Protein AF-A0A3B7R9I8-F1 (afdb_monomer_lite)

Structure (mmCIF, N/CA/C/O backbone):
data_AF-A0A3B7R9I8-F1
#
_entry.id   AF-A0A3B7R9I8-F1
#
loop_
_atom_site.group_PDB
_atom_site.id
_atom_site.type_symbol
_atom_site.label_atom_id
_atom_site.label_alt_id
_atom_site.label_comp_id
_atom_site.label_asym_id
_atom_site.label_entity_id
_atom_site.label_seq_id
_atom_site.pdbx_PDB_ins_code
_atom_site.Cartn_x
_atom_site.Cartn_y
_atom_site.Cartn_z
_atom_site.occupancy
_atom_site.B_iso_or_equiv
_atom_site.auth_seq_id
_atom_site.auth_comp_id
_atom_site.auth_asym_id
_atom_site.auth_atom_id
_atom_site.pdbx_PDB_model_num
ATOM 1 N N . MET A 1 1 ? 43.275 -36.437 -83.084 1.00 38.16 1 MET A N 1
ATOM 2 C CA . MET A 1 1 ? 44.313 -35.859 -82.208 1.00 38.16 1 MET A CA 1
ATOM 3 C C . MET A 1 1 ? 43.587 -34.967 -81.198 1.00 38.16 1 MET A C 1
ATOM 5 O O . MET A 1 1 ? 43.032 -33.982 -81.643 1.00 38.16 1 MET A O 1
ATOM 9 N N . TRP A 1 2 ? 43.504 -35.411 -79.929 1.00 40.75 2 TRP A N 1
ATOM 10 C CA . TRP A 1 2 ? 43.346 -34.652 -78.660 1.00 40.75 2 TRP A CA 1
ATOM 11 C C . TRP A 1 2 ? 42.185 -33.628 -78.542 1.00 40.75 2 TRP A C 1
ATOM 13 O O . TRP A 1 2 ? 42.122 -32.666 -79.287 1.00 40.75 2 TRP A O 1
ATOM 23 N N . LEU A 1 3 ? 41.136 -33.914 -77.756 1.00 38.62 3 LEU A N 1
ATOM 24 C CA . LEU A 1 3 ? 40.919 -33.657 -76.307 1.00 38.62 3 LEU A CA 1
ATOM 25 C C . LEU A 1 3 ? 40.158 -32.341 -76.017 1.00 38.62 3 LEU A C 1
ATOM 27 O O . LEU A 1 3 ? 40.722 -31.273 -76.175 1.00 38.62 3 LEU A O 1
ATOM 31 N N . GLN A 1 4 ? 38.907 -32.525 -75.560 1.00 40.59 4 GLN A N 1
ATOM 32 C CA . GLN A 1 4 ? 38.044 -31.820 -74.578 1.00 40.59 4 GLN A CA 1
ATOM 33 C C . GLN A 1 4 ? 38.363 -30.365 -74.076 1.00 40.59 4 GLN A C 1
ATOM 35 O O . GLN A 1 4 ? 39.078 -29.621 -74.724 1.00 40.59 4 GLN A O 1
ATOM 40 N N . PRO A 1 5 ? 37.721 -29.860 -72.996 1.00 52.34 5 PRO A N 1
ATOM 41 C CA . PRO A 1 5 ? 36.547 -28.983 -73.052 1.00 52.34 5 PRO A CA 1
ATOM 42 C C . PRO A 1 5 ? 36.813 -27.612 -72.389 1.00 52.34 5 PRO A C 1
ATOM 44 O O . PRO A 1 5 ? 37.668 -27.499 -71.515 1.00 52.34 5 PRO A O 1
ATOM 47 N N . THR A 1 6 ? 36.021 -26.578 -72.681 1.00 45.59 6 THR A N 1
ATOM 48 C CA . THR A 1 6 ? 36.085 -25.333 -71.886 1.00 45.59 6 THR A CA 1
ATOM 49 C C . THR A 1 6 ? 34.706 -24.948 -71.370 1.00 45.59 6 THR A C 1
ATOM 51 O O . THR A 1 6 ? 33.934 -24.239 -72.005 1.00 45.59 6 THR A O 1
ATOM 54 N N . SER A 1 7 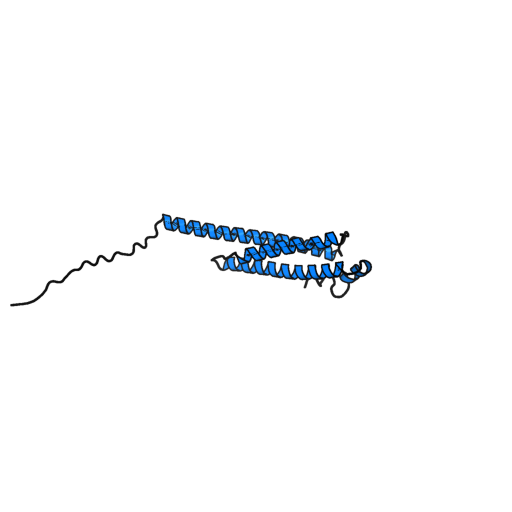? 34.403 -25.569 -70.230 1.00 48.06 7 SER A N 1
ATOM 55 C CA . SER A 1 7 ? 33.782 -24.998 -69.029 1.00 48.06 7 SER A CA 1
ATOM 56 C C . SER A 1 7 ? 32.787 -23.845 -69.194 1.00 48.06 7 SER A C 1
ATOM 58 O O . SER A 1 7 ? 33.137 -22.693 -69.438 1.00 48.06 7 SER A O 1
ATOM 60 N N . ALA A 1 8 ? 31.541 -24.170 -68.843 1.00 50.75 8 ALA A N 1
ATOM 61 C CA . ALA A 1 8 ? 30.559 -23.240 -68.319 1.00 50.75 8 ALA A CA 1
ATOM 62 C C . ALA A 1 8 ? 31.153 -22.387 -67.185 1.00 50.75 8 ALA A C 1
ATOM 64 O O . ALA A 1 8 ? 31.674 -22.914 -66.202 1.00 50.75 8 ALA A O 1
ATOM 65 N N . GLN A 1 9 ? 30.995 -21.072 -67.286 1.00 42.22 9 GLN A N 1
ATOM 66 C CA . GLN A 1 9 ? 31.007 -20.187 -66.129 1.00 42.22 9 GLN A CA 1
ATOM 67 C C . GLN A 1 9 ? 29.629 -19.542 -66.034 1.00 42.22 9 GLN A C 1
ATOM 69 O O . GLN A 1 9 ? 29.376 -18.458 -66.550 1.00 42.22 9 GLN A O 1
ATOM 74 N N . ALA A 1 10 ? 28.719 -20.259 -65.374 1.00 44.81 10 ALA A N 1
ATOM 75 C CA . ALA A 1 10 ? 27.554 -19.647 -64.766 1.00 44.81 10 ALA A CA 1
ATOM 76 C C . ALA A 1 10 ? 28.064 -18.667 -63.700 1.00 44.81 10 ALA A C 1
ATOM 78 O O . ALA A 1 10 ? 28.523 -19.075 -62.631 1.00 44.81 10 ALA A O 1
ATOM 79 N N . GLN A 1 11 ? 28.034 -17.371 -64.009 1.00 46.09 11 GLN A N 1
ATOM 80 C CA . GLN A 1 11 ? 28.162 -16.326 -63.003 1.00 46.09 11 GLN A CA 1
ATOM 81 C C . GLN A 1 11 ? 26.898 -16.354 -62.145 1.00 46.09 11 GLN A C 1
ATOM 83 O O . GLN A 1 11 ? 25.935 -15.630 -62.379 1.00 46.09 11 GLN A O 1
ATOM 88 N N . THR A 1 12 ? 26.900 -17.218 -61.133 1.00 47.22 12 THR A N 1
ATOM 89 C CA . THR A 1 12 ? 26.011 -17.079 -59.987 1.00 47.22 12 THR A CA 1
ATOM 90 C C . THR A 1 12 ? 26.439 -15.811 -59.257 1.00 47.22 12 THR A C 1
ATOM 92 O O . THR A 1 12 ? 27.315 -15.843 -58.392 1.00 47.22 12 THR A O 1
ATOM 95 N N . GLN A 1 13 ? 25.840 -14.678 -59.624 1.00 46.66 13 GLN A N 1
ATOM 96 C CA . GLN A 1 13 ? 25.768 -13.513 -58.752 1.00 46.66 13 GLN A CA 1
ATOM 97 C C . GLN A 1 13 ? 25.023 -13.962 -57.493 1.00 46.66 13 GLN A C 1
ATOM 99 O O . GLN A 1 13 ? 23.796 -13.972 -57.437 1.00 46.66 13 GLN A O 1
ATOM 104 N N . ARG A 1 14 ? 25.774 -14.406 -56.480 1.00 45.66 14 ARG A N 1
ATOM 105 C CA . ARG A 1 14 ? 25.268 -14.443 -55.113 1.00 45.66 14 ARG A CA 1
ATOM 106 C C . ARG A 1 14 ? 24.977 -12.994 -54.752 1.00 45.66 14 ARG A C 1
ATOM 108 O O . ARG A 1 14 ? 25.902 -12.239 -54.465 1.00 45.66 14 ARG A O 1
ATOM 115 N N . ALA A 1 15 ? 23.705 -12.613 -54.820 1.00 45.81 15 ALA A N 1
ATOM 116 C CA . ALA A 1 15 ? 23.215 -11.458 -54.097 1.00 45.81 15 ALA A CA 1
ATOM 117 C C . ALA A 1 15 ? 23.655 -11.644 -52.639 1.00 45.81 15 ALA A C 1
ATOM 119 O O . ALA A 1 15 ? 23.215 -12.572 -51.959 1.00 45.81 15 ALA A O 1
ATOM 120 N N . MET A 1 16 ? 24.617 -10.831 -52.207 1.00 42.22 16 MET A N 1
ATOM 121 C CA . MET A 1 16 ? 24.906 -10.663 -50.790 1.00 42.22 16 MET A CA 1
ATOM 122 C C . MET A 1 16 ? 23.598 -10.189 -50.143 1.00 42.22 16 MET A C 1
ATOM 124 O O . MET A 1 16 ? 22.981 -9.275 -50.699 1.00 42.22 16 MET A O 1
ATOM 128 N N . PRO A 1 17 ? 23.137 -10.778 -49.029 1.00 49.31 17 PRO A N 1
ATOM 129 C CA . PRO A 1 17 ? 22.028 -10.192 -48.295 1.00 49.31 17 PRO A CA 1
ATOM 130 C C . PRO A 1 17 ? 22.442 -8.775 -47.885 1.00 49.31 17 PRO A C 1
ATOM 132 O O . PRO A 1 17 ? 23.468 -8.580 -47.229 1.00 49.31 17 PRO A O 1
ATOM 135 N N . SER A 1 18 ? 21.686 -7.774 -48.340 1.00 53.59 18 SER A N 1
ATOM 136 C CA . SER A 1 18 ? 21.798 -6.389 -47.883 1.00 53.59 18 SER A CA 1
ATOM 137 C C . SER A 1 18 ? 21.280 -6.293 -46.447 1.00 53.59 18 SER A C 1
ATOM 139 O O . SER A 1 18 ? 20.270 -5.652 -46.188 1.00 53.59 18 SER A O 1
ATOM 141 N N . ASP A 1 19 ? 21.986 -6.913 -45.503 1.00 57.28 19 ASP A N 1
ATOM 142 C CA . ASP A 1 19 ? 21.737 -6.801 -44.060 1.00 57.28 19 ASP A CA 1
ATOM 143 C C . ASP A 1 19 ? 22.305 -5.480 -43.503 1.00 57.28 19 ASP A C 1
ATOM 145 O O . ASP A 1 19 ? 22.811 -5.404 -42.383 1.00 57.28 19 ASP A O 1
ATOM 149 N N . THR A 1 20 ? 22.271 -4.407 -44.292 1.00 60.72 20 THR A N 1
ATOM 150 C CA . THR A 1 20 ? 22.580 -3.065 -43.803 1.00 60.72 20 THR A CA 1
ATOM 151 C C . THR A 1 20 ? 21.284 -2.444 -43.319 1.00 60.72 20 THR A C 1
ATOM 153 O O . THR A 1 20 ? 20.562 -1.838 -44.109 1.00 60.72 20 THR A O 1
ATOM 156 N N . VAL A 1 21 ? 20.999 -2.606 -42.024 1.00 68.50 21 VAL A N 1
ATOM 157 C CA . VAL A 1 21 ? 19.986 -1.805 -41.322 1.00 68.50 21 VAL A CA 1
ATOM 158 C C . VAL A 1 21 ? 20.273 -0.341 -41.636 1.00 68.50 21 VAL A C 1
ATOM 160 O O . VAL A 1 21 ? 21.379 0.150 -41.387 1.00 68.50 21 VAL A O 1
ATOM 163 N N . THR A 1 22 ? 19.309 0.344 -42.239 1.00 81.62 22 THR A N 1
ATOM 164 C CA . THR A 1 22 ? 19.466 1.756 -42.583 1.00 81.62 22 THR A CA 1
ATOM 165 C C . THR A 1 22 ? 19.589 2.583 -41.301 1.00 81.62 22 THR A C 1
ATOM 167 O O . THR A 1 22 ? 19.069 2.221 -40.244 1.00 81.62 22 THR A O 1
ATOM 170 N N . LEU A 1 23 ? 20.286 3.720 -41.367 1.00 78.31 23 LEU A N 1
ATOM 171 C CA . LEU A 1 23 ? 20.407 4.618 -40.213 1.00 78.31 23 LEU A CA 1
ATOM 172 C C . LEU A 1 23 ? 19.024 5.054 -39.688 1.00 78.31 23 LEU A C 1
ATOM 174 O O . LEU A 1 23 ? 18.840 5.191 -38.481 1.00 78.31 23 LEU A O 1
ATOM 178 N N . GLU A 1 24 ? 18.048 5.215 -40.583 1.00 77.88 24 GLU A N 1
ATOM 179 C CA . GLU A 1 24 ? 16.659 5.540 -40.247 1.00 77.88 24 GLU A CA 1
ATOM 180 C C . GLU A 1 24 ? 15.977 4.416 -39.453 1.00 77.88 24 GLU A C 1
ATOM 182 O O . GLU A 1 24 ? 15.376 4.684 -38.412 1.00 77.88 24 GLU A O 1
ATOM 187 N N . GLU A 1 25 ? 16.136 3.156 -39.868 1.00 78.50 25 GLU A N 1
ATOM 188 C CA . GLU A 1 25 ? 15.624 1.989 -39.133 1.00 78.50 25 GLU A CA 1
ATOM 189 C C . GLU A 1 25 ? 16.299 1.833 -37.764 1.00 78.50 25 GLU A C 1
ATOM 191 O O . GLU A 1 25 ? 15.632 1.541 -36.768 1.00 78.50 25 GLU A O 1
ATOM 196 N N . ALA A 1 26 ? 17.610 2.080 -37.680 1.00 79.50 26 ALA A N 1
ATOM 197 C CA . ALA A 1 26 ? 18.348 2.032 -36.419 1.00 79.50 26 ALA A CA 1
ATOM 198 C C . ALA A 1 26 ? 17.874 3.116 -35.432 1.00 79.50 26 ALA A C 1
ATOM 200 O O . ALA A 1 26 ? 17.685 2.832 -34.245 1.00 79.50 26 ALA A O 1
ATOM 201 N N . ILE A 1 27 ? 17.637 4.341 -35.915 1.00 84.44 27 ILE A N 1
ATOM 202 C CA . ILE A 1 27 ? 1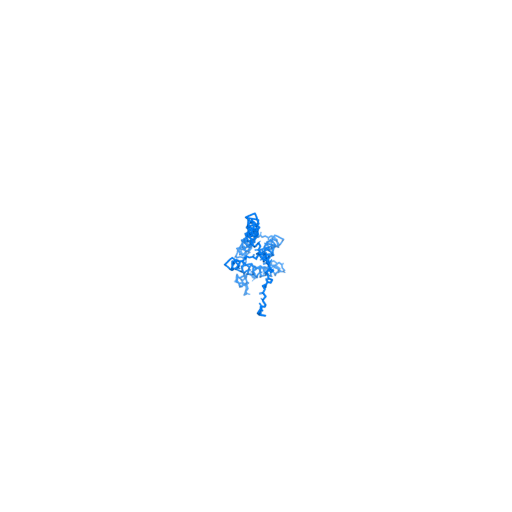7.095 5.447 -35.111 1.00 84.44 27 ILE A CA 1
ATOM 203 C C . ILE A 1 27 ? 15.651 5.154 -34.685 1.00 84.44 27 ILE A C 1
ATOM 205 O O . ILE A 1 27 ? 15.303 5.371 -33.523 1.00 84.44 27 ILE A O 1
ATOM 209 N N . GLY A 1 28 ? 14.821 4.617 -35.584 1.00 86.12 28 GLY A N 1
ATOM 210 C CA . GLY A 1 28 ? 13.452 4.204 -35.271 1.00 86.12 28 GLY A CA 1
ATOM 211 C C . GLY A 1 28 ? 13.410 3.165 -34.149 1.00 86.12 28 GLY A C 1
ATOM 212 O O . GLY A 1 28 ? 12.766 3.381 -33.121 1.00 86.12 28 GLY A O 1
ATOM 213 N N . ALA A 1 29 ? 14.188 2.088 -34.284 1.00 84.50 29 ALA A N 1
ATOM 214 C CA . ALA A 1 29 ? 14.281 1.038 -33.273 1.00 84.50 29 ALA A CA 1
ATOM 215 C C . ALA A 1 29 ? 14.821 1.555 -31.928 1.00 84.50 29 ALA A C 1
ATOM 217 O O . ALA A 1 29 ? 14.362 1.124 -30.865 1.00 84.50 29 ALA A O 1
ATOM 218 N N . TYR A 1 30 ? 15.781 2.484 -31.951 1.00 86.62 30 TYR A N 1
ATOM 219 C CA . TYR A 1 30 ? 16.283 3.137 -30.743 1.00 86.62 30 TYR A CA 1
ATOM 220 C C . TYR A 1 30 ? 15.192 3.956 -30.042 1.00 86.62 30 TYR A C 1
ATOM 222 O O . TYR A 1 30 ? 14.984 3.794 -28.837 1.00 86.62 30 TYR A O 1
ATOM 230 N N . ASN A 1 31 ? 14.458 4.784 -30.790 1.00 89.88 31 ASN A N 1
ATOM 231 C CA . ASN A 1 31 ? 13.387 5.616 -30.247 1.00 89.88 31 ASN A CA 1
ATOM 232 C C . ASN A 1 31 ? 12.280 4.767 -29.620 1.00 89.88 31 ASN A C 1
ATOM 234 O O . ASN A 1 31 ? 11.855 5.047 -28.503 1.00 89.88 31 ASN A O 1
ATOM 238 N N . GLU A 1 32 ? 11.867 3.680 -30.273 1.00 89.38 32 GLU A N 1
ATOM 239 C CA . GLU A 1 32 ? 10.874 2.764 -29.709 1.00 89.38 32 GLU A CA 1
ATOM 240 C C . GLU A 1 32 ? 11.339 2.122 -28.401 1.00 89.38 32 GLU A C 1
ATOM 242 O O . GLU A 1 32 ? 10.572 2.042 -27.438 1.00 89.38 32 GLU A O 1
ATOM 247 N N . ARG A 1 33 ? 12.599 1.669 -28.342 1.00 88.62 33 ARG A N 1
ATOM 248 C CA . ARG A 1 33 ? 13.183 1.115 -27.112 1.00 88.62 33 ARG A CA 1
ATOM 249 C C . ARG A 1 33 ? 13.199 2.160 -26.001 1.00 88.62 33 ARG A C 1
ATOM 251 O O . ARG A 1 33 ? 12.800 1.847 -24.881 1.00 88.62 33 ARG A O 1
ATOM 258 N N . ALA A 1 34 ? 13.588 3.396 -26.310 1.00 89.56 34 ALA A N 1
ATOM 259 C CA . ALA A 1 34 ? 13.576 4.498 -25.355 1.00 89.56 34 ALA A CA 1
ATOM 260 C C . ALA A 1 34 ? 12.153 4.815 -24.864 1.00 89.56 34 ALA A C 1
ATOM 262 O O . ALA A 1 34 ? 11.936 4.957 -23.661 1.00 89.56 34 ALA A O 1
ATOM 263 N N . THR A 1 35 ? 11.160 4.853 -25.756 1.00 92.19 35 THR A N 1
ATOM 264 C CA . THR A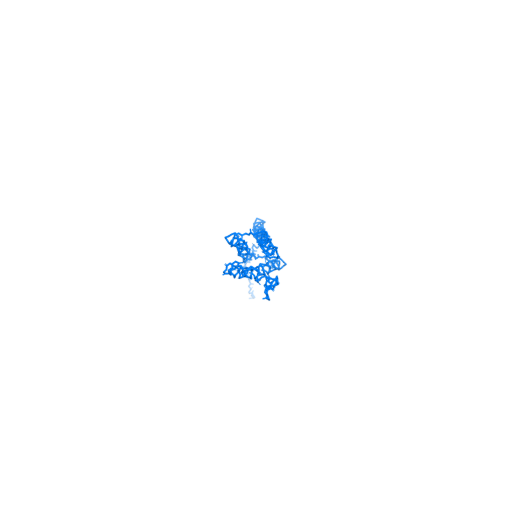 1 35 ? 9.752 5.069 -25.392 1.00 92.19 35 THR A CA 1
ATOM 265 C C . THR A 1 35 ? 9.229 3.954 -24.494 1.00 92.19 35 THR A C 1
ATOM 267 O O . THR A 1 35 ? 8.648 4.243 -23.446 1.00 92.19 35 THR A O 1
ATOM 270 N N . ARG A 1 36 ? 9.475 2.683 -24.846 1.00 90.06 36 ARG A N 1
ATOM 271 C CA . ARG A 1 36 ? 9.095 1.538 -24.006 1.00 90.06 36 ARG A CA 1
ATOM 272 C C . ARG A 1 36 ? 9.747 1.640 -22.631 1.00 90.06 36 ARG A C 1
ATOM 274 O O . ARG A 1 36 ? 9.048 1.585 -21.623 1.00 90.06 36 ARG A O 1
ATOM 281 N N . HIS A 1 37 ? 11.051 1.891 -22.580 1.00 91.56 37 HIS A N 1
ATOM 282 C CA . HIS A 1 37 ? 11.785 2.048 -21.328 1.00 91.56 37 HIS A CA 1
ATOM 283 C C . HIS A 1 37 ? 11.221 3.172 -20.444 1.00 91.56 37 HIS A C 1
ATOM 285 O O . HIS A 1 37 ? 10.962 2.964 -19.257 1.00 91.56 37 HIS A O 1
ATOM 291 N N . ASN A 1 38 ? 10.975 4.347 -21.024 1.00 94.12 38 ASN A N 1
ATOM 292 C CA . ASN A 1 38 ? 10.424 5.497 -20.311 1.00 94.12 38 ASN A CA 1
ATOM 293 C C . ASN A 1 38 ? 9.004 5.230 -19.803 1.00 94.12 38 ASN A C 1
ATOM 295 O O . ASN A 1 38 ? 8.668 5.637 -18.693 1.00 94.12 38 ASN A O 1
ATOM 299 N N . SER A 1 39 ? 8.187 4.502 -20.570 1.00 95.50 39 SER A N 1
ATOM 300 C CA . SER A 1 39 ? 6.848 4.102 -20.128 1.00 95.50 39 SER A CA 1
ATOM 301 C C . SER A 1 39 ? 6.894 3.153 -18.922 1.00 95.50 39 SER A C 1
ATOM 303 O O . SER A 1 39 ? 6.138 3.340 -17.970 1.00 95.50 39 SER A O 1
ATOM 305 N N . MET A 1 40 ? 7.839 2.203 -18.897 1.00 96.19 40 MET A N 1
ATOM 306 C CA . MET A 1 40 ? 8.032 1.292 -17.761 1.00 96.19 40 MET A CA 1
ATOM 307 C C . MET A 1 40 ? 8.539 2.031 -16.522 1.00 96.19 40 MET A C 1
ATOM 309 O O . MET A 1 40 ? 8.089 1.764 -15.410 1.00 96.19 40 MET A O 1
ATOM 313 N N . LEU A 1 41 ? 9.436 3.003 -16.708 1.00 96.19 41 LEU A N 1
ATOM 314 C CA . LEU A 1 41 ? 9.882 3.889 -15.636 1.00 96.19 41 LEU A CA 1
ATOM 315 C C . LEU A 1 41 ? 8.737 4.724 -15.058 1.00 96.19 41 LEU A C 1
ATOM 317 O O . LEU A 1 41 ? 8.617 4.832 -13.840 1.00 96.19 41 LEU A O 1
ATOM 321 N N . ALA A 1 42 ? 7.890 5.299 -15.913 1.00 97.75 42 ALA A N 1
ATOM 322 C CA . ALA A 1 42 ? 6.734 6.073 -15.475 1.00 97.75 42 ALA A CA 1
ATOM 323 C C . ALA A 1 42 ? 5.760 5.208 -14.659 1.00 97.75 42 ALA A C 1
ATOM 325 O O . ALA A 1 42 ? 5.388 5.595 -13.552 1.00 97.75 42 ALA A O 1
ATOM 326 N N . ALA A 1 43 ? 5.436 4.009 -15.151 1.00 98.06 43 ALA A N 1
ATOM 327 C CA . ALA A 1 43 ? 4.591 3.048 -14.447 1.00 98.06 43 ALA A CA 1
ATOM 328 C C . ALA A 1 43 ? 5.200 2.617 -13.099 1.00 98.06 43 ALA A C 1
ATOM 330 O O . ALA A 1 43 ? 4.522 2.617 -12.072 1.00 98.06 43 ALA A O 1
ATOM 331 N N . TYR A 1 44 ? 6.499 2.309 -13.061 1.00 98.25 44 TYR A N 1
ATOM 332 C CA . TYR A 1 44 ? 7.190 1.985 -11.813 1.00 98.25 44 TYR A CA 1
ATOM 333 C C . TYR A 1 44 ? 7.103 3.132 -10.793 1.00 98.25 44 TYR A C 1
ATOM 335 O O . TYR A 1 44 ? 6.761 2.907 -9.630 1.00 98.25 44 TYR A O 1
ATOM 343 N N . ASN A 1 45 ? 7.353 4.370 -11.229 1.00 98.25 45 ASN A N 1
ATOM 344 C CA . ASN A 1 45 ? 7.277 5.550 -10.369 1.00 98.25 45 ASN A CA 1
ATOM 345 C C . ASN A 1 45 ? 5.859 5.770 -9.822 1.00 98.25 45 ASN A C 1
ATOM 347 O O . ASN A 1 45 ? 5.696 6.068 -8.638 1.00 98.25 45 ASN A O 1
ATOM 351 N N . GLU A 1 46 ? 4.832 5.579 -10.649 1.00 98.56 46 GLU A N 1
ATOM 352 C CA . GLU A 1 46 ? 3.429 5.657 -10.231 1.00 98.56 46 GLU A CA 1
ATOM 353 C C . GLU A 1 46 ? 3.095 4.589 -9.176 1.00 98.56 46 GLU A C 1
ATOM 355 O O . GLU A 1 46 ? 2.526 4.891 -8.122 1.00 98.56 46 GLU A O 1
ATOM 360 N N . ALA A 1 47 ? 3.524 3.342 -9.391 1.00 98.62 47 ALA A N 1
ATOM 361 C CA . ALA A 1 47 ? 3.353 2.281 -8.403 1.00 98.62 47 ALA A CA 1
ATOM 362 C C . ALA A 1 47 ? 4.066 2.600 -7.080 1.00 98.62 47 ALA A C 1
ATOM 364 O O . ALA A 1 47 ? 3.533 2.338 -5.994 1.00 98.62 47 ALA A O 1
ATOM 365 N N . GLN A 1 48 ? 5.256 3.200 -7.151 1.00 98.56 48 GLN A N 1
ATOM 366 C CA . GLN A 1 48 ? 6.001 3.630 -5.976 1.00 98.56 48 GLN A CA 1
ATOM 367 C C . GLN A 1 48 ? 5.255 4.735 -5.213 1.00 98.56 48 GLN A C 1
ATOM 369 O O . GLN A 1 48 ? 5.218 4.703 -3.981 1.00 98.56 48 GLN A O 1
ATOM 374 N N . GLN A 1 49 ? 4.634 5.690 -5.910 1.00 98.62 49 GLN A N 1
ATOM 375 C CA . GLN A 1 49 ? 3.816 6.740 -5.295 1.00 98.62 49 GLN A CA 1
ATOM 376 C C . GLN A 1 49 ? 2.596 6.155 -4.574 1.00 98.62 49 GLN A C 1
ATOM 378 O O . GLN A 1 49 ? 2.380 6.455 -3.398 1.00 98.62 49 GLN A O 1
ATOM 383 N N . HIS A 1 50 ? 1.845 5.262 -5.225 1.00 98.69 50 HIS A N 1
ATOM 384 C CA . HIS A 1 50 ? 0.715 4.574 -4.595 1.00 98.69 50 HIS A CA 1
ATOM 385 C C . HIS A 1 50 ? 1.141 3.762 -3.366 1.00 98.69 50 HIS A C 1
ATOM 387 O O . HIS A 1 50 ? 0.489 3.819 -2.321 1.00 98.69 50 HIS A O 1
ATOM 393 N N . THR A 1 51 ? 2.272 3.061 -3.450 1.00 98.56 51 THR A N 1
ATOM 394 C CA . THR A 1 51 ? 2.818 2.298 -2.319 1.00 98.56 51 THR A CA 1
ATOM 395 C C . THR A 1 51 ? 3.164 3.213 -1.141 1.00 98.56 51 THR A C 1
ATOM 397 O O . THR A 1 51 ? 2.782 2.926 -0.006 1.00 98.56 51 THR A O 1
ATOM 400 N N . GLN A 1 52 ? 3.827 4.345 -1.392 1.00 98.38 52 GLN A N 1
ATOM 401 C CA . GLN A 1 52 ? 4.159 5.325 -0.352 1.00 98.38 52 GLN A CA 1
ATOM 402 C C . GLN A 1 52 ? 2.905 5.911 0.305 1.00 98.38 52 GLN A C 1
ATOM 404 O O . GLN A 1 52 ? 2.837 5.985 1.532 1.00 98.38 52 GLN A O 1
ATOM 409 N N . GLN A 1 53 ? 1.888 6.263 -0.487 1.00 98.50 53 GLN A N 1
ATOM 410 C CA . GLN A 1 53 ? 0.614 6.764 0.034 1.00 98.50 53 GLN A CA 1
ATOM 411 C C . GLN A 1 53 ? -0.078 5.731 0.931 1.00 98.50 53 GLN A C 1
ATOM 413 O O . GLN A 1 53 ? -0.515 6.073 2.031 1.00 98.50 53 GLN A O 1
ATOM 418 N N . ALA A 1 54 ? -0.131 4.464 0.509 1.00 98.31 54 ALA A N 1
ATOM 419 C CA . ALA A 1 54 ? -0.697 3.387 1.318 1.00 98.31 54 ALA A CA 1
ATOM 420 C C . ALA A 1 54 ? 0.053 3.194 2.644 1.00 98.31 54 ALA A C 1
ATOM 422 O O . ALA A 1 54 ? -0.574 3.053 3.694 1.00 98.31 54 ALA A O 1
ATOM 423 N N . ILE A 1 55 ? 1.390 3.206 2.614 1.00 97.81 55 ILE A N 1
ATOM 424 C CA . ILE A 1 55 ? 2.220 3.058 3.817 1.00 97.81 55 ILE A CA 1
ATOM 425 C C . ILE A 1 55 ? 2.003 4.234 4.771 1.00 97.81 55 ILE A C 1
ATOM 427 O O . ILE A 1 55 ? 1.822 4.014 5.966 1.00 97.81 55 ILE A O 1
ATOM 431 N N . ALA A 1 56 ? 1.973 5.466 4.261 1.00 97.75 56 ALA A N 1
ATOM 432 C CA . ALA A 1 56 ? 1.717 6.650 5.076 1.00 97.75 56 ALA A CA 1
ATOM 433 C C . ALA A 1 56 ? 0.337 6.584 5.754 1.00 97.75 56 ALA A C 1
ATOM 435 O O . ALA A 1 56 ? 0.221 6.827 6.954 1.00 97.75 56 ALA A O 1
ATOM 436 N N . GLN A 1 57 ? -0.698 6.183 5.012 1.00 97.88 57 GLN A N 1
ATOM 437 C CA . GLN A 1 57 ? -2.054 6.006 5.539 1.00 97.88 57 GLN A CA 1
ATOM 438 C C . GLN A 1 57 ? -2.133 4.884 6.589 1.00 97.88 57 GLN A C 1
ATOM 440 O O . GLN A 1 57 ? -2.776 5.058 7.625 1.00 97.88 57 GLN A O 1
ATOM 445 N N . LEU A 1 58 ? -1.449 3.754 6.368 1.00 96.00 58 LEU A N 1
ATOM 446 C CA . LEU A 1 58 ? -1.342 2.677 7.360 1.00 96.00 58 LEU A CA 1
ATOM 447 C C . LEU A 1 58 ? -0.636 3.136 8.630 1.00 96.00 58 LEU A C 1
ATOM 449 O O . LEU A 1 58 ? -1.099 2.831 9.724 1.00 96.00 58 LEU A O 1
ATOM 453 N N . ASN A 1 59 ? 0.467 3.868 8.497 1.00 94.56 59 ASN A N 1
ATOM 454 C CA . ASN A 1 59 ? 1.195 4.391 9.646 1.00 94.56 59 ASN A CA 1
ATOM 455 C C . ASN A 1 59 ? 0.320 5.363 10.445 1.00 94.56 59 ASN A C 1
ATOM 457 O O . ASN A 1 59 ? 0.203 5.196 11.653 1.00 94.56 59 ASN A O 1
ATOM 461 N N . ALA A 1 60 ? -0.409 6.264 9.780 1.00 95.06 60 ALA A N 1
ATOM 462 C CA . ALA A 1 60 ? -1.367 7.146 10.448 1.00 95.06 60 ALA A CA 1
ATOM 463 C C . ALA A 1 60 ? -2.474 6.368 11.187 1.00 95.06 60 ALA A C 1
ATOM 465 O O . ALA A 1 60 ? -2.890 6.750 12.283 1.00 95.06 60 ALA A O 1
ATOM 466 N N . PHE A 1 61 ? -2.947 5.253 10.619 1.00 95.00 61 PHE A N 1
ATOM 467 C CA . PHE A 1 61 ? -3.878 4.363 11.310 1.00 95.00 61 PHE A CA 1
ATOM 468 C C . PHE A 1 61 ? -3.238 3.700 12.536 1.00 95.00 61 PHE A C 1
ATOM 470 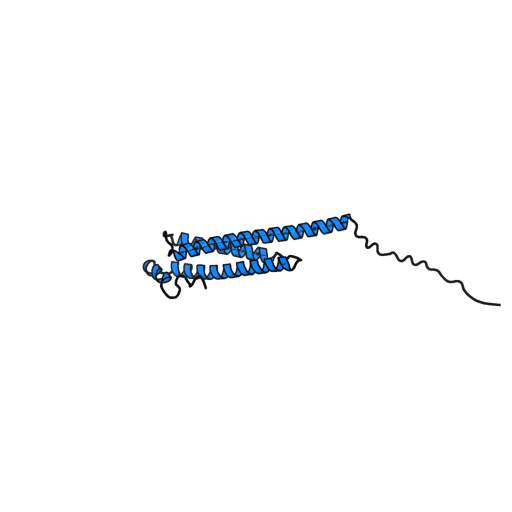O O . PHE A 1 61 ? -3.871 3.659 13.590 1.00 95.00 61 PHE A O 1
ATOM 477 N N . PHE A 1 62 ? -2.001 3.208 12.431 1.00 92.19 62 PHE A N 1
ATOM 478 C CA . PHE A 1 62 ? -1.293 2.606 13.563 1.00 92.19 62 PHE A CA 1
ATOM 479 C C . PHE A 1 62 ? -1.010 3.612 14.668 1.00 92.19 62 PHE A C 1
ATOM 481 O O . PHE A 1 62 ? -1.214 3.284 15.831 1.00 92.19 62 PHE A O 1
ATOM 488 N N . ASP A 1 63 ? -0.631 4.839 14.330 1.00 92.75 63 ASP A N 1
ATOM 489 C CA . ASP A 1 63 ? -0.466 5.903 15.312 1.00 92.75 63 ASP A CA 1
ATOM 490 C C . ASP A 1 63 ? -1.782 6.144 16.048 1.00 92.75 63 ASP A C 1
ATOM 492 O O . ASP A 1 63 ? -1.822 6.154 17.278 1.00 92.75 63 ASP A O 1
ATOM 496 N N . PHE A 1 64 ? -2.894 6.236 15.323 1.00 93.81 64 PHE A N 1
ATOM 497 C CA . PHE A 1 64 ? -4.204 6.407 15.937 1.00 93.81 64 PHE A CA 1
ATOM 498 C C . PHE A 1 64 ? -4.615 5.206 16.806 1.00 93.81 64 PHE A C 1
ATOM 500 O O . PHE A 1 64 ? -5.147 5.382 17.904 1.00 93.81 64 PHE A O 1
ATOM 507 N N . TYR A 1 65 ? -4.331 3.984 16.354 1.00 90.31 65 TYR A N 1
ATOM 508 C CA . TYR A 1 65 ? -4.535 2.745 17.106 1.00 90.31 65 TYR A CA 1
ATOM 509 C C . TYR A 1 65 ? -3.696 2.695 18.391 1.00 90.31 65 TYR A C 1
ATOM 511 O O . TYR A 1 65 ? -4.222 2.364 19.454 1.00 90.31 65 TYR A O 1
ATOM 519 N N . ASN A 1 66 ? -2.426 3.098 18.326 1.00 88.88 66 ASN A N 1
ATOM 520 C CA . ASN A 1 66 ? -1.518 3.168 19.470 1.00 88.88 66 ASN A CA 1
ATOM 521 C C . ASN A 1 66 ? -2.003 4.188 20.511 1.00 88.88 66 ASN A C 1
ATOM 523 O O . ASN A 1 66 ? -1.868 3.965 21.714 1.00 88.88 66 ASN A O 1
ATOM 527 N N . HIS A 1 67 ? -2.676 5.249 20.061 1.00 90.75 67 HIS A N 1
ATOM 528 C CA . HIS A 1 67 ? -3.388 6.205 20.914 1.00 90.75 67 HIS A CA 1
ATOM 529 C C . HIS A 1 67 ? -4.816 5.758 21.273 1.00 90.75 67 HIS A C 1
ATOM 531 O O . HIS A 1 67 ? -5.624 6.564 21.733 1.00 9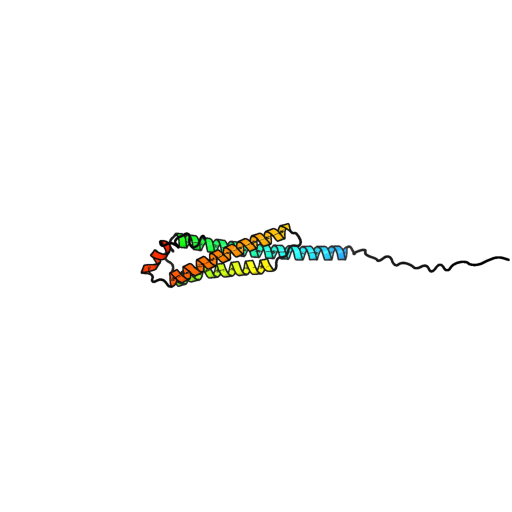0.75 67 HIS A O 1
ATOM 537 N N . ARG A 1 68 ? -5.155 4.476 21.081 1.00 89.38 68 ARG A N 1
ATOM 538 C CA . ARG A 1 68 ? -6.465 3.878 21.402 1.00 89.38 68 ARG A CA 1
ATOM 539 C C . ARG A 1 68 ? -7.638 4.633 20.769 1.00 89.38 68 ARG A C 1
ATOM 541 O O . ARG A 1 68 ? -8.692 4.793 21.387 1.00 89.38 68 ARG A O 1
ATOM 548 N N . PHE A 1 69 ? -7.430 5.110 19.544 1.00 90.00 69 PHE A N 1
ATOM 549 C CA . PHE A 1 69 ? -8.364 5.928 18.775 1.00 90.00 69 PHE A CA 1
ATOM 550 C C . PHE A 1 69 ? -8.757 7.245 19.462 1.00 90.00 69 PHE A C 1
ATOM 552 O O . PHE A 1 69 ? -9.924 7.646 19.444 1.00 90.00 69 PHE A O 1
ATOM 559 N N . GLN A 1 70 ? -7.772 7.921 20.064 1.00 87.94 70 GLN A N 1
ATOM 560 C CA . GLN A 1 70 ? -7.906 9.283 20.584 1.00 87.94 70 GLN A CA 1
ATOM 561 C C . GLN A 1 70 ? -7.259 10.314 19.639 1.00 87.94 70 GLN A C 1
ATOM 563 O O . GLN A 1 70 ? -6.155 10.065 19.153 1.00 87.94 70 GLN A O 1
ATOM 568 N N . PRO A 1 71 ? -7.918 11.462 19.362 1.00 89.31 71 PRO A N 1
ATOM 569 C CA . PRO A 1 71 ? -9.266 11.836 19.807 1.00 89.31 71 PRO A CA 1
ATOM 570 C C . PRO A 1 71 ? -10.357 10.969 19.159 1.00 89.31 71 PRO A C 1
ATOM 572 O O . PRO A 1 71 ? -10.202 10.501 18.030 1.00 89.31 71 PRO A O 1
ATOM 575 N N . ARG A 1 72 ? -11.474 10.769 19.872 1.00 90.00 72 ARG A N 1
ATOM 576 C CA . ARG A 1 72 ? -12.575 9.901 19.422 1.00 90.00 72 ARG A CA 1
ATOM 577 C C . ARG A 1 72 ? -13.059 10.256 18.012 1.00 90.00 72 ARG A C 1
ATOM 579 O O . ARG A 1 72 ? -13.446 11.389 17.738 1.00 90.00 72 ARG A O 1
ATOM 586 N N . LYS A 1 73 ? -13.119 9.235 17.157 1.00 92.12 73 LYS A N 1
ATOM 587 C CA . LYS A 1 73 ? -13.824 9.246 15.870 1.00 92.12 73 LYS A CA 1
ATOM 588 C C . LYS A 1 73 ? -15.114 8.438 15.979 1.00 92.12 73 LYS A C 1
ATOM 590 O O . LYS A 1 73 ? -15.206 7.509 16.779 1.00 92.12 73 LYS A O 1
ATOM 595 N N . THR A 1 74 ? -16.103 8.793 15.169 1.00 93.81 74 THR A N 1
ATOM 596 C CA . THR A 1 74 ? -17.312 7.979 14.990 1.00 93.81 74 THR A CA 1
ATOM 597 C C . THR A 1 74 ? -16.973 6.660 14.299 1.00 93.81 74 THR A C 1
ATOM 599 O O . THR A 1 74 ? -15.991 6.566 13.562 1.00 93.81 74 THR A O 1
ATOM 602 N N . ASP A 1 75 ? -17.819 5.649 14.482 1.00 93.19 75 ASP A N 1
ATOM 603 C CA . ASP A 1 75 ? -17.662 4.350 13.821 1.00 93.19 75 ASP A CA 1
ATOM 604 C C . ASP A 1 75 ? -17.607 4.490 12.288 1.00 93.19 75 ASP A C 1
ATOM 606 O O . ASP A 1 75 ? -16.769 3.863 11.641 1.00 93.19 75 ASP A O 1
ATOM 610 N N . ALA A 1 76 ? -18.411 5.393 11.714 1.00 94.38 76 ALA A N 1
ATOM 611 C CA . ALA A 1 76 ? -18.367 5.715 10.289 1.00 94.38 76 ALA A CA 1
ATOM 612 C C . ALA A 1 76 ? -17.010 6.308 9.871 1.00 94.38 76 ALA A C 1
ATOM 614 O O . ALA A 1 76 ? -16.426 5.885 8.879 1.00 94.38 76 ALA A O 1
ATOM 615 N N . GLN A 1 77 ? -16.460 7.249 10.646 1.00 94.88 77 GLN A N 1
ATOM 616 C CA . GLN A 1 77 ? -15.138 7.821 10.366 1.00 94.88 77 GLN A CA 1
ATOM 617 C C . GLN A 1 77 ? -14.022 6.778 10.472 1.00 94.88 77 GLN A C 1
ATOM 619 O O . GLN A 1 77 ? -13.096 6.808 9.667 1.00 94.88 77 GLN A O 1
ATOM 624 N N . LEU A 1 78 ? -14.108 5.854 11.433 1.00 93.50 78 LEU A N 1
ATOM 625 C CA . LEU A 1 78 ? -13.150 4.756 11.568 1.00 93.50 78 LEU A CA 1
ATOM 626 C C . LEU A 1 78 ? -13.180 3.832 10.343 1.00 93.50 78 LEU A C 1
ATOM 628 O O . LEU A 1 78 ? -12.127 3.496 9.804 1.00 93.50 78 LEU A O 1
ATOM 632 N N . GLN A 1 79 ? -14.375 3.467 9.866 1.00 93.25 79 GLN A N 1
ATOM 633 C CA . GLN A 1 79 ? -14.550 2.624 8.675 1.00 93.25 79 GLN A CA 1
ATOM 634 C C . GLN A 1 79 ? -13.912 3.224 7.419 1.00 93.25 79 GLN A C 1
ATOM 636 O O . GLN A 1 79 ? -13.426 2.479 6.572 1.00 93.25 79 GLN A O 1
ATOM 641 N N . GLN A 1 80 ? -13.865 4.553 7.310 1.00 95.62 80 GLN A N 1
ATOM 642 C CA . GLN A 1 80 ? -13.303 5.248 6.149 1.00 95.62 80 GLN A CA 1
ATOM 643 C C . GLN A 1 80 ? -11.766 5.342 6.154 1.00 95.62 80 GLN A C 1
ATOM 645 O O . GLN A 1 80 ? -11.185 5.772 5.162 1.00 95.62 80 GLN A O 1
ATOM 650 N N . MET A 1 81 ? -11.076 4.925 7.223 1.00 95.31 81 MET A N 1
ATOM 651 C CA . MET A 1 81 ? -9.613 5.077 7.312 1.00 95.31 81 MET A CA 1
ATOM 652 C C . MET A 1 81 ? -8.825 4.073 6.457 1.00 95.31 81 MET A C 1
ATOM 654 O O . MET A 1 81 ? -7.740 4.393 5.981 1.00 95.31 81 MET A O 1
ATOM 658 N N . LEU A 1 82 ? -9.345 2.857 6.270 1.00 96.50 82 LEU A N 1
ATOM 659 C CA . LEU A 1 82 ? -8.637 1.755 5.601 1.00 96.50 82 LEU A CA 1
ATOM 660 C C . LEU A 1 82 ? -8.970 1.545 4.103 1.00 96.50 82 LEU A C 1
ATOM 662 O O . LEU A 1 82 ? -8.092 1.060 3.387 1.00 96.50 82 LEU A O 1
ATOM 666 N N . PRO A 1 83 ? -10.160 1.896 3.569 1.00 97.56 83 PRO A N 1
ATOM 667 C CA . PRO A 1 83 ? -10.456 1.745 2.139 1.00 97.56 83 PRO A CA 1
ATOM 668 C C . PRO A 1 83 ? -9.479 2.463 1.183 1.00 97.56 83 PRO A C 1
ATOM 670 O O . PRO A 1 83 ? -9.108 1.861 0.167 1.00 97.56 83 PRO A O 1
ATOM 673 N N . PRO A 1 84 ? -8.986 3.687 1.483 1.00 97.88 84 PRO A N 1
ATOM 674 C CA . PRO A 1 84 ? -7.971 4.334 0.648 1.00 97.88 84 PRO A CA 1
ATOM 675 C C . PRO A 1 84 ? -6.656 3.544 0.577 1.00 97.88 84 PRO A C 1
ATOM 677 O O . PRO A 1 84 ? -6.058 3.447 -0.495 1.00 97.88 84 PRO A O 1
ATOM 680 N N . VAL A 1 85 ? -6.250 2.904 1.681 1.00 98.12 85 VAL A N 1
ATOM 681 C CA . VAL A 1 85 ? -5.063 2.034 1.720 1.00 98.12 85 VAL A CA 1
ATOM 682 C C . VAL A 1 85 ? -5.233 0.865 0.752 1.00 98.12 85 VAL A C 1
ATOM 684 O O . VAL A 1 85 ? -4.343 0.596 -0.051 1.00 98.12 85 VAL A O 1
ATOM 687 N N . ALA A 1 86 ? -6.386 0.187 0.812 1.00 97.81 86 ALA A N 1
ATOM 688 C CA . ALA A 1 86 ? -6.692 -0.954 -0.051 1.00 97.81 86 ALA A CA 1
ATOM 689 C C . ALA A 1 86 ? -6.613 -0.567 -1.532 1.00 97.81 86 ALA A C 1
ATOM 691 O O . ALA A 1 86 ? -5.964 -1.250 -2.322 1.00 97.81 86 ALA A O 1
ATOM 692 N N . THR A 1 87 ? -7.214 0.575 -1.877 1.00 98.44 87 THR A N 1
ATOM 693 C CA . THR A 1 87 ? -7.200 1.122 -3.238 1.00 98.44 87 THR A CA 1
ATOM 694 C C . THR A 1 87 ? -5.774 1.369 -3.727 1.00 98.44 87 THR A C 1
ATOM 696 O O . THR A 1 87 ? -5.417 0.947 -4.825 1.00 98.44 87 THR A O 1
ATOM 699 N N . ASN A 1 88 ? -4.943 2.020 -2.910 1.00 98.62 88 ASN A N 1
ATOM 700 C CA . ASN A 1 88 ? -3.564 2.339 -3.271 1.00 98.62 88 ASN A CA 1
ATOM 701 C C . ASN A 1 88 ? -2.691 1.085 -3.434 1.00 98.62 88 ASN A C 1
ATOM 703 O O . ASN A 1 88 ? -1.973 0.971 -4.425 1.00 98.62 88 ASN A O 1
ATOM 707 N N . LEU A 1 89 ? -2.788 0.111 -2.521 1.00 98.50 89 LEU A N 1
ATOM 708 C CA . LEU A 1 89 ? -2.041 -1.149 -2.640 1.00 98.50 89 LEU A CA 1
ATOM 709 C C . LEU A 1 89 ? -2.479 -1.959 -3.865 1.00 98.50 89 LEU A C 1
ATOM 711 O O . LEU A 1 89 ? -1.631 -2.475 -4.590 1.00 98.50 89 LEU A O 1
ATOM 715 N N . GLN A 1 90 ? -3.786 -2.023 -4.142 1.00 98.44 90 GLN A N 1
ATOM 716 C CA . GLN A 1 90 ? -4.307 -2.720 -5.316 1.00 98.44 90 GLN A CA 1
ATOM 717 C C . GLN A 1 90 ? -3.825 -2.075 -6.621 1.00 98.44 90 GLN A C 1
ATOM 719 O O . GLN A 1 90 ? -3.439 -2.797 -7.542 1.00 98.44 90 GLN A O 1
ATOM 724 N N . ARG A 1 91 ? -3.813 -0.736 -6.700 1.00 98.50 91 ARG A N 1
ATOM 725 C CA . ARG A 1 91 ? -3.272 -0.004 -7.856 1.00 98.50 91 ARG A CA 1
ATOM 726 C C . ARG A 1 91 ? -1.785 -0.268 -8.037 1.00 98.50 91 ARG A C 1
ATOM 728 O O . ARG A 1 91 ? -1.385 -0.676 -9.121 1.00 98.50 91 ARG A O 1
ATOM 735 N N . ALA A 1 92 ? -0.991 -0.123 -6.975 1.00 98.62 92 ALA A N 1
ATOM 736 C CA . ALA A 1 92 ? 0.441 -0.402 -7.023 1.00 98.62 92 ALA A CA 1
ATOM 737 C C . ALA A 1 92 ? 0.725 -1.833 -7.505 1.00 98.62 92 ALA A C 1
ATOM 739 O O . ALA A 1 92 ? 1.519 -2.024 -8.420 1.00 98.62 92 ALA A O 1
ATOM 740 N N . ARG A 1 93 ? 0.025 -2.836 -6.956 1.00 98.50 93 ARG A N 1
ATOM 741 C CA . ARG A 1 93 ? 0.158 -4.237 -7.381 1.00 98.50 93 ARG A CA 1
ATOM 742 C C . ARG A 1 93 ? -0.195 -4.432 -8.854 1.00 98.50 93 ARG A C 1
ATOM 744 O O . ARG A 1 93 ? 0.528 -5.128 -9.560 1.00 98.50 93 ARG A O 1
ATOM 751 N N . GLY A 1 94 ? -1.307 -3.844 -9.298 1.00 98.31 94 GLY A N 1
ATOM 752 C CA . GLY A 1 94 ? -1.764 -3.931 -10.684 1.00 98.31 94 GLY A CA 1
ATOM 753 C C . GLY A 1 94 ? -0.749 -3.345 -11.662 1.00 98.31 94 GLY A C 1
ATOM 754 O O . GLY A 1 94 ? -0.417 -3.997 -12.643 1.00 98.31 94 GLY A O 1
ATOM 755 N N . ILE A 1 95 ? -0.203 -2.168 -11.348 1.00 98.38 95 ILE A N 1
ATOM 756 C CA . ILE A 1 95 ? 0.815 -1.507 -12.172 1.00 98.38 95 ILE A CA 1
ATOM 757 C C . ILE A 1 95 ? 2.118 -2.317 -12.180 1.00 98.38 95 ILE A C 1
ATOM 759 O O . ILE A 1 95 ? 2.676 -2.580 -13.239 1.00 98.38 95 ILE A O 1
ATOM 763 N N . LEU A 1 96 ? 2.598 -2.785 -11.023 1.00 98.19 96 LEU A N 1
ATOM 764 C CA . LEU A 1 96 ? 3.842 -3.566 -10.958 1.00 98.19 96 LEU A CA 1
ATOM 765 C C . LEU A 1 96 ? 3.755 -4.894 -11.710 1.00 98.19 96 LEU A C 1
ATOM 767 O O . LEU A 1 96 ? 4.769 -5.365 -12.210 1.00 98.19 96 LEU A O 1
ATOM 771 N N . ALA A 1 97 ? 2.563 -5.486 -11.824 1.00 97.25 97 ALA A N 1
ATOM 772 C CA . ALA A 1 97 ? 2.358 -6.694 -12.618 1.00 97.25 97 ALA A CA 1
ATOM 773 C C . ALA A 1 97 ? 2.558 -6.465 -14.128 1.00 97.25 97 ALA A C 1
ATOM 775 O O . ALA A 1 97 ? 2.788 -7.428 -14.855 1.00 97.25 97 ALA A O 1
ATOM 776 N N . THR A 1 98 ? 2.482 -5.215 -14.600 1.00 95.62 98 THR A N 1
ATOM 777 C CA . THR A 1 98 ? 2.703 -4.855 -16.009 1.00 95.62 98 THR A CA 1
ATOM 778 C C . THR A 1 98 ? 4.099 -4.297 -16.283 1.00 95.62 98 THR A C 1
ATOM 780 O O . THR A 1 98 ? 4.458 -4.123 -17.444 1.00 95.62 98 THR A O 1
ATOM 783 N N . VAL A 1 99 ? 4.889 -3.994 -15.246 1.00 96.00 99 VAL A N 1
ATOM 784 C CA . VAL A 1 99 ? 6.252 -3.468 -15.403 1.00 96.00 99 VAL A CA 1
ATOM 785 C C . VAL A 1 99 ? 7.224 -4.622 -15.639 1.00 96.00 99 VAL A C 1
ATOM 787 O O . VAL A 1 99 ? 7.439 -5.461 -14.764 1.00 96.00 99 VAL A O 1
ATOM 790 N N . ALA A 1 100 ? 7.849 -4.631 -16.813 1.00 93.44 100 ALA A N 1
ATOM 791 C CA . ALA A 1 100 ? 8.897 -5.577 -17.172 1.00 93.44 100 ALA A CA 1
ATOM 792 C C . ALA A 1 100 ? 10.089 -4.813 -17.754 1.00 93.44 100 ALA A C 1
ATOM 794 O O . ALA A 1 100 ? 10.007 -4.250 -18.847 1.00 93.44 100 ALA A O 1
ATOM 795 N N . PHE A 1 101 ? 11.190 -4.769 -17.008 1.00 93.38 101 PHE A N 1
ATOM 796 C CA . PHE A 1 101 ? 12.446 -4.222 -17.504 1.00 93.38 101 PHE A CA 1
ATOM 797 C C . PHE A 1 101 ? 13.264 -5.330 -18.173 1.00 93.38 101 PHE A C 1
ATOM 799 O O . PHE A 1 101 ? 13.251 -6.475 -17.733 1.00 93.38 101 PHE A O 1
ATOM 806 N N . GLU A 1 102 ? 13.992 -4.983 -19.236 1.00 90.62 102 GLU A N 1
ATOM 807 C CA . GLU A 1 102 ? 14.914 -5.914 -19.908 1.00 90.62 102 GLU A CA 1
ATOM 808 C C . GLU A 1 102 ? 16.160 -6.209 -19.053 1.00 90.62 102 GLU A C 1
ATOM 810 O O . GLU A 1 102 ? 16.782 -7.257 -19.201 1.00 90.62 102 GLU A O 1
ATOM 815 N N . ASP A 1 103 ? 16.527 -5.285 -18.158 1.00 92.12 103 ASP A N 1
ATOM 816 C CA . ASP A 1 103 ? 17.679 -5.414 -17.267 1.00 92.12 103 ASP A CA 1
ATOM 817 C C . ASP A 1 103 ? 17.285 -6.032 -15.914 1.00 92.12 103 ASP A C 1
ATOM 819 O O . ASP A 1 103 ? 16.330 -5.609 -15.256 1.00 92.12 103 ASP A O 1
ATOM 823 N N . GLU A 1 104 ? 18.077 -7.010 -15.475 1.00 94.06 104 GLU A N 1
ATOM 824 C CA . GLU A 1 104 ? 17.833 -7.769 -14.245 1.00 94.06 104 GLU A CA 1
ATOM 825 C C . GLU A 1 104 ? 17.897 -6.896 -12.984 1.00 94.06 104 GLU A C 1
ATOM 827 O O . GLU A 1 104 ? 17.187 -7.156 -12.012 1.00 94.06 104 GLU A O 1
ATOM 832 N N . THR A 1 105 ? 18.700 -5.828 -12.994 1.00 94.38 105 THR A N 1
ATOM 833 C CA . THR A 1 105 ? 18.850 -4.929 -11.843 1.00 94.38 105 THR A CA 1
ATOM 834 C C . THR A 1 105 ? 17.542 -4.203 -11.555 1.00 94.38 105 THR A C 1
ATOM 836 O O . THR A 1 105 ? 17.072 -4.198 -10.419 1.00 94.38 105 THR A O 1
ATOM 839 N N . ARG A 1 106 ? 16.898 -3.624 -12.574 1.00 93.94 106 ARG A N 1
ATOM 840 C CA . ARG A 1 106 ? 15.583 -2.987 -12.410 1.00 93.94 106 ARG A CA 1
ATOM 841 C C . ARG A 1 106 ? 14.472 -4.008 -12.232 1.00 93.94 106 ARG A C 1
ATOM 843 O O . ARG A 1 106 ? 13.506 -3.737 -11.526 1.00 93.94 106 ARG A O 1
ATOM 850 N N . GLN A 1 107 ? 14.595 -5.201 -12.806 1.00 95.56 107 GLN A N 1
ATOM 851 C CA . GLN A 1 107 ? 13.637 -6.260 -12.504 1.00 95.56 107 GLN A CA 1
ATOM 852 C C . GLN A 1 107 ? 13.693 -6.653 -11.016 1.00 95.56 107 GLN A C 1
ATOM 854 O O . GLN A 1 107 ? 12.655 -6.923 -10.404 1.00 95.56 107 GLN A O 1
ATOM 859 N N . ALA A 1 108 ? 14.874 -6.616 -10.391 1.00 96.50 108 ALA A N 1
ATOM 860 C CA . ALA A 1 108 ? 15.017 -6.802 -8.951 1.00 96.50 108 ALA A CA 1
ATOM 861 C C . ALA A 1 108 ? 14.301 -5.708 -8.146 1.00 96.50 108 ALA A C 1
ATOM 863 O O . ALA A 1 108 ? 13.563 -6.050 -7.220 1.00 96.50 108 ALA A O 1
ATOM 864 N N . THR A 1 109 ? 14.411 -4.432 -8.532 1.00 96.75 109 THR A N 1
ATOM 865 C CA . THR A 1 109 ? 13.711 -3.342 -7.824 1.00 96.75 109 THR A CA 1
ATOM 866 C C . THR A 1 109 ? 12.186 -3.463 -7.928 1.00 96.75 109 THR A C 1
ATOM 868 O O . THR A 1 109 ? 11.477 -3.226 -6.948 1.00 96.75 109 THR A O 1
ATOM 871 N N . VAL A 1 110 ? 11.657 -3.925 -9.069 1.00 98.00 110 VAL A N 1
ATOM 872 C CA . VAL A 1 110 ? 10.225 -4.255 -9.220 1.00 98.00 110 VAL A CA 1
ATOM 873 C C . VAL A 1 110 ? 9.808 -5.347 -8.232 1.00 98.00 110 VAL A C 1
ATOM 875 O O . VAL A 1 110 ? 8.785 -5.209 -7.556 1.00 98.00 110 VAL A O 1
ATOM 878 N N . ARG A 1 111 ? 10.602 -6.420 -8.098 1.00 97.88 111 ARG A N 1
ATOM 879 C CA . ARG A 1 111 ? 10.321 -7.516 -7.150 1.00 97.88 111 ARG A CA 1
ATOM 880 C C . ARG A 1 111 ? 10.384 -7.050 -5.696 1.00 97.88 111 ARG A C 1
ATOM 882 O O . ARG A 1 111 ? 9.534 -7.441 -4.896 1.00 97.88 111 ARG A O 1
ATOM 889 N N . GLU A 1 112 ? 11.340 -6.195 -5.351 1.00 98.06 112 GLU A N 1
ATOM 890 C CA . GLU A 1 112 ? 11.448 -5.603 -4.014 1.00 98.06 112 GLU A CA 1
ATOM 891 C C . GLU A 1 112 ? 10.224 -4.750 -3.672 1.00 98.06 112 GLU A C 1
ATOM 893 O O . GLU A 1 112 ? 9.629 -4.917 -2.602 1.00 98.06 112 GLU A O 1
ATOM 898 N N . LEU A 1 113 ? 9.799 -3.882 -4.594 1.00 98.38 113 LEU A N 1
ATOM 899 C CA . LEU A 1 113 ? 8.616 -3.051 -4.401 1.00 98.38 113 LEU A CA 1
ATOM 900 C C . LEU A 1 113 ? 7.340 -3.903 -4.318 1.00 98.38 113 LEU A C 1
ATOM 902 O O . LEU A 1 113 ? 6.501 -3.666 -3.448 1.00 98.38 113 LEU A O 1
ATOM 906 N N . MET A 1 114 ? 7.222 -4.957 -5.130 1.00 98.50 114 MET A N 1
ATOM 907 C CA . MET A 1 114 ? 6.126 -5.927 -5.029 1.00 98.50 114 MET A CA 1
ATOM 908 C C . MET A 1 114 ? 6.085 -6.596 -3.646 1.00 98.50 114 MET A C 1
ATOM 910 O O . MET A 1 114 ? 5.016 -6.714 -3.045 1.00 98.50 114 MET A O 1
ATOM 914 N N . ALA A 1 115 ? 7.237 -6.978 -3.087 1.00 98.19 115 ALA A N 1
ATOM 915 C CA . ALA A 1 115 ? 7.309 -7.538 -1.737 1.00 98.19 115 ALA A CA 1
ATOM 916 C C . ALA A 1 115 ? 6.885 -6.520 -0.660 1.00 98.19 115 ALA A C 1
ATOM 918 O O . ALA A 1 115 ? 6.238 -6.882 0.327 1.00 98.19 115 ALA A O 1
ATOM 919 N N . VAL A 1 116 ? 7.204 -5.232 -0.840 1.00 98.19 116 VAL A N 1
ATOM 920 C CA . VAL A 1 116 ? 6.699 -4.154 0.028 1.00 98.19 116 VAL A CA 1
ATOM 921 C C . VAL A 1 116 ? 5.174 -4.062 -0.048 1.00 98.19 116 VAL A C 1
ATOM 923 O O . VAL A 1 116 ? 4.529 -4.025 1.002 1.00 98.19 116 VAL A O 1
ATOM 926 N N . VAL A 1 117 ? 4.592 -4.090 -1.252 1.00 98.56 117 VAL A N 1
ATOM 927 C CA . VAL A 1 117 ? 3.133 -4.081 -1.450 1.00 98.56 117 VAL A CA 1
ATOM 928 C C . VAL A 1 117 ? 2.480 -5.278 -0.754 1.00 98.56 117 VAL A C 1
ATOM 930 O O . VAL A 1 117 ? 1.544 -5.090 0.019 1.00 98.56 117 VAL A O 1
ATOM 933 N N . GLN A 1 118 ? 3.018 -6.489 -0.921 1.00 97.88 118 GLN A N 1
ATOM 934 C CA . GLN A 1 118 ? 2.499 -7.705 -0.278 1.00 97.88 118 GLN A CA 1
ATOM 935 C C . GLN A 1 118 ? 2.530 -7.631 1.257 1.00 97.88 118 GLN A C 1
ATOM 937 O O . GLN A 1 118 ? 1.558 -8.000 1.924 1.00 97.88 118 GLN A O 1
ATOM 942 N N . ARG A 1 119 ? 3.619 -7.112 1.842 1.00 95.88 119 ARG A N 1
ATOM 943 C CA . ARG A 1 119 ? 3.697 -6.861 3.292 1.00 95.88 119 ARG A CA 1
ATOM 944 C C . ARG A 1 119 ? 2.682 -5.808 3.739 1.00 95.88 119 ARG A C 1
ATOM 946 O O . ARG A 1 119 ? 2.060 -5.966 4.789 1.00 95.88 119 ARG A O 1
ATOM 953 N N . GLY A 1 120 ? 2.487 -4.756 2.944 1.00 96.06 120 GLY A N 1
ATOM 954 C CA . GLY A 1 120 ? 1.451 -3.747 3.167 1.00 96.06 120 GLY A CA 1
ATOM 955 C C . GLY A 1 120 ? 0.043 -4.346 3.172 1.00 96.06 120 GLY A C 1
ATOM 956 O O . GLY A 1 120 ? -0.735 -4.068 4.081 1.00 96.06 120 GLY A O 1
ATOM 957 N N . GLU A 1 121 ? -0.267 -5.227 2.217 1.00 97.00 121 GLU A N 1
ATOM 958 C CA . GLU A 1 121 ? -1.556 -5.925 2.140 1.00 97.00 121 GLU A CA 1
ATOM 959 C C . GLU A 1 121 ? -1.789 -6.831 3.355 1.00 97.00 121 GLU A C 1
ATOM 961 O O . GLU A 1 121 ? -2.901 -6.883 3.881 1.00 97.00 121 GLU A O 1
ATOM 966 N N . ALA A 1 122 ? -0.754 -7.529 3.833 1.00 94.38 122 ALA A N 1
ATOM 967 C CA . ALA A 1 122 ? -0.846 -8.340 5.046 1.00 94.38 122 ALA A CA 1
ATOM 968 C C . ALA A 1 122 ? -1.171 -7.486 6.280 1.00 94.38 122 ALA A C 1
ATOM 970 O O . ALA A 1 122 ? -2.123 -7.788 7.003 1.00 94.38 122 ALA A O 1
ATOM 971 N N . ARG A 1 123 ? -0.453 -6.370 6.466 1.00 93.94 123 ARG A N 1
ATOM 972 C CA . ARG A 1 123 ? -0.721 -5.410 7.549 1.00 93.94 123 ARG A CA 1
ATOM 973 C C . ARG A 1 123 ? -2.134 -4.840 7.457 1.00 93.94 123 ARG A C 1
ATOM 975 O O . ARG A 1 123 ? -2.839 -4.807 8.460 1.00 93.94 123 ARG A O 1
ATOM 982 N N . LEU A 1 124 ? -2.578 -4.461 6.258 1.00 95.69 124 LEU A N 1
ATOM 983 C CA . LEU A 1 124 ? -3.934 -3.966 6.024 1.00 95.69 124 LEU A CA 1
ATOM 984 C C . LEU A 1 124 ? -5.000 -4.997 6.418 1.00 95.69 124 LEU A C 1
ATOM 986 O O . LEU A 1 124 ? -5.967 -4.626 7.080 1.00 95.69 124 LEU A O 1
ATOM 990 N N . ARG A 1 125 ? -4.832 -6.277 6.061 1.00 94.69 125 ARG A N 1
ATOM 991 C CA . ARG A 1 125 ? -5.777 -7.336 6.459 1.00 94.69 125 ARG A CA 1
ATOM 992 C C . ARG A 1 125 ? -5.883 -7.453 7.979 1.00 94.69 125 ARG A C 1
ATOM 994 O O . ARG A 1 125 ? -6.996 -7.520 8.500 1.00 94.69 125 ARG A O 1
ATOM 1001 N N . ASN A 1 126 ? -4.755 -7.404 8.687 1.00 91.44 126 ASN A N 1
ATOM 1002 C CA . ASN A 1 126 ? -4.736 -7.418 10.153 1.00 91.44 126 ASN A CA 1
ATOM 1003 C C . ASN A 1 126 ? -5.467 -6.188 10.725 1.00 91.44 126 ASN A C 1
ATOM 1005 O O . ASN A 1 126 ? -6.316 -6.321 11.611 1.00 91.44 126 ASN A O 1
ATOM 1009 N N . SER A 1 127 ? -5.220 -4.997 10.166 1.00 93.19 127 SER A N 1
ATOM 1010 C CA . SER A 1 127 ? -5.909 -3.757 10.548 1.00 93.19 127 SER A CA 1
ATOM 1011 C C . SER A 1 127 ? -7.422 -3.820 10.313 1.00 93.19 127 SER A C 1
ATOM 1013 O O . SER A 1 127 ? -8.199 -3.416 11.178 1.00 93.19 127 SER A O 1
ATOM 1015 N N . GLN A 1 128 ? -7.855 -4.352 9.168 1.00 94.69 128 GLN A N 1
ATOM 1016 C CA . GLN A 1 128 ? -9.270 -4.520 8.826 1.00 94.69 128 GLN A CA 1
ATOM 1017 C C . GLN A 1 128 ? -9.958 -5.516 9.762 1.00 94.69 128 GLN A C 1
ATOM 1019 O O . GLN A 1 128 ? -11.057 -5.238 10.241 1.00 94.69 128 GLN A O 1
ATOM 1024 N N . ALA A 1 129 ? -9.309 -6.644 10.066 1.00 92.38 129 ALA A N 1
ATOM 1025 C CA . ALA A 1 129 ? -9.838 -7.654 10.977 1.00 92.38 129 ALA A CA 1
ATOM 1026 C C . ALA A 1 129 ? -10.036 -7.091 12.392 1.00 92.38 129 ALA A C 1
ATOM 1028 O O . ALA A 1 129 ? -11.107 -7.257 12.985 1.00 92.38 129 ALA A O 1
ATOM 1029 N N . PHE A 1 130 ? -9.043 -6.363 12.912 1.00 92.19 130 PHE A N 1
ATOM 1030 C CA . PHE A 1 130 ? -9.184 -5.679 14.193 1.00 92.19 130 PHE A CA 1
ATOM 1031 C C . PHE A 1 130 ? -10.312 -4.651 14.155 1.00 92.19 130 PHE A C 1
ATOM 1033 O O . PHE A 1 130 ? -11.139 -4.630 15.063 1.00 92.19 130 PHE A O 1
ATOM 1040 N N . LEU A 1 131 ? -10.364 -3.798 13.127 1.00 93.50 131 LEU A N 1
ATOM 1041 C CA . LEU A 1 131 ? -11.360 -2.736 13.066 1.00 93.50 131 LEU A CA 1
ATOM 1042 C C . LEU A 1 131 ? -12.780 -3.312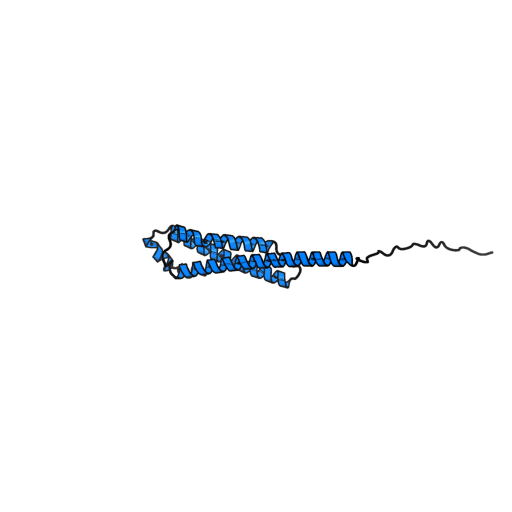 12.977 1.00 93.50 131 LEU A C 1
ATOM 1044 O O . LEU A 1 131 ? -13.678 -2.848 13.675 1.00 93.50 131 LEU A O 1
ATOM 1048 N N . ALA A 1 132 ? -12.976 -4.376 12.197 1.00 94.12 132 ALA A N 1
ATOM 1049 C CA . ALA A 1 132 ? -14.243 -5.097 12.144 1.00 94.12 132 ALA A CA 1
ATOM 1050 C C . ALA A 1 132 ? -14.643 -5.647 13.523 1.00 94.12 132 ALA A C 1
ATOM 1052 O O . ALA A 1 132 ? -15.796 -5.503 13.936 1.00 94.12 132 ALA A O 1
ATOM 1053 N N . ARG A 1 133 ? -13.694 -6.231 14.267 1.00 93.00 133 ARG A N 1
ATOM 1054 C CA . ARG A 1 133 ? -13.922 -6.698 15.643 1.00 93.00 133 ARG A CA 1
ATOM 1055 C C . ARG A 1 133 ? -14.270 -5.536 16.576 1.00 93.00 133 ARG A C 1
ATOM 1057 O O . ARG A 1 133 ? -15.278 -5.608 17.268 1.00 93.00 133 ARG A O 1
ATOM 1064 N N . TYR A 1 134 ? -13.498 -4.453 16.535 1.00 92.81 134 TYR A N 1
ATOM 1065 C CA . TYR A 1 134 ? -13.693 -3.246 17.341 1.00 92.81 134 TYR A CA 1
ATOM 1066 C C . TYR A 1 134 ? -15.090 -2.644 17.172 1.00 92.81 134 TYR A C 1
ATOM 1068 O O . TYR A 1 134 ? -15.757 -2.325 18.156 1.00 92.81 134 TYR A O 1
ATOM 1076 N N . LEU A 1 135 ? -15.553 -2.526 15.926 1.00 93.88 135 LEU A N 1
ATOM 1077 C CA . LEU A 1 135 ? -16.855 -1.942 15.609 1.00 93.88 135 LEU A CA 1
ATOM 1078 C C . LEU A 1 135 ? -18.020 -2.845 16.032 1.00 93.88 135 LEU A C 1
ATOM 1080 O O . LEU A 1 135 ? -19.056 -2.337 16.452 1.00 93.88 135 LEU A O 1
ATOM 1084 N N . ARG A 1 136 ? -17.838 -4.172 15.986 1.00 94.69 136 ARG A N 1
ATOM 1085 C CA . ARG A 1 136 ? -18.820 -5.153 16.482 1.00 94.69 136 ARG A CA 1
ATOM 1086 C C . ARG A 1 136 ? -18.867 -5.247 18.008 1.00 94.69 136 ARG A C 1
ATOM 1088 O O . ARG A 1 136 ? -19.874 -5.689 18.555 1.00 94.69 136 ARG A O 1
ATOM 1095 N N . THR A 1 137 ? -17.793 -4.877 18.699 1.00 92.81 137 THR A N 1
ATOM 1096 C CA . THR A 1 137 ? -17.736 -4.887 20.163 1.00 92.81 137 THR A CA 1
ATOM 1097 C C . THR A 1 137 ? -18.526 -3.718 20.744 1.00 92.81 137 THR A C 1
ATOM 1099 O O . THR A 1 137 ? -18.411 -2.574 20.290 1.00 92.81 137 THR A O 1
ATOM 1102 N N . THR A 1 138 ? -19.313 -4.005 21.786 1.00 93.81 138 THR A N 1
ATOM 1103 C CA . THR A 1 138 ? -20.087 -2.982 22.497 1.00 93.81 138 THR A CA 1
ATOM 1104 C C . THR A 1 138 ? -19.163 -1.862 23.004 1.00 93.81 138 THR A C 1
ATOM 1106 O O . THR A 1 138 ? -18.051 -2.153 23.457 1.00 93.81 138 THR A O 1
ATOM 1109 N N . PRO A 1 139 ? -19.577 -0.580 22.965 1.00 91.00 139 PRO A N 1
ATOM 1110 C CA . PRO A 1 139 ? -18.683 0.539 23.276 1.00 91.00 139 PRO A CA 1
ATOM 1111 C C . PRO A 1 139 ? -17.965 0.444 24.629 1.00 91.00 139 PRO A C 1
ATOM 1113 O O . PRO A 1 139 ? -16.801 0.823 24.734 1.00 91.00 139 PRO A O 1
ATOM 1116 N N . VAL A 1 140 ? -18.634 -0.113 25.643 1.00 91.88 140 VAL A N 1
ATOM 1117 C CA . VAL A 1 140 ? -18.094 -0.296 27.002 1.00 91.88 140 VAL A CA 1
ATOM 1118 C C . VAL A 1 140 ? -16.954 -1.322 27.038 1.00 91.88 140 VAL A C 1
ATOM 1120 O O . VAL A 1 140 ? -16.037 -1.196 27.842 1.00 91.88 140 VAL A O 1
ATOM 1123 N N . GLN A 1 141 ? -16.969 -2.312 26.143 1.00 91.56 141 GLN A N 1
ATOM 1124 C CA . GLN A 1 141 ? -15.970 -3.384 26.084 1.00 91.56 141 GLN A CA 1
ATOM 1125 C C . GLN A 1 141 ? -14.794 -3.070 25.144 1.00 91.56 141 GLN A C 1
ATOM 1127 O O . GLN A 1 141 ? -13.745 -3.704 25.246 1.00 91.56 141 GLN A O 1
ATOM 1132 N N . ARG A 1 142 ? -14.921 -2.073 24.254 1.00 90.62 142 ARG A N 1
ATOM 1133 C CA . ARG A 1 142 ? -13.869 -1.676 23.295 1.00 90.62 142 ARG A CA 1
ATOM 1134 C C . ARG A 1 142 ? -12.489 -1.424 23.931 1.00 90.62 142 ARG A C 1
ATOM 1136 O O . ARG A 1 142 ? -11.506 -1.854 23.331 1.00 90.62 142 ARG A O 1
ATOM 1143 N N . PRO A 1 143 ? -12.356 -0.799 25.122 1.00 88.88 143 PRO A N 1
ATOM 1144 C CA . PRO A 1 143 ? -11.048 -0.598 25.754 1.00 88.88 143 PRO A CA 1
ATOM 1145 C C . PRO A 1 143 ? -10.276 -1.897 26.037 1.00 88.88 143 PRO A C 1
ATOM 1147 O O . PRO A 1 143 ? -9.049 -1.907 25.954 1.00 88.88 143 PRO A O 1
ATOM 1150 N N . VAL A 1 144 ? -10.982 -2.997 26.318 1.00 87.94 144 VAL A N 1
ATOM 1151 C CA . VAL A 1 144 ? -10.391 -4.309 26.643 1.00 87.94 144 VAL A CA 1
ATOM 1152 C C . VAL A 1 144 ? -9.672 -4.926 25.437 1.00 87.94 144 VAL A C 1
ATOM 1154 O O . VAL A 1 144 ? -8.708 -5.680 25.597 1.00 87.94 144 VAL A O 1
ATOM 1157 N N . LEU A 1 145 ? -10.092 -4.563 24.218 1.00 86.69 145 LEU A N 1
ATOM 1158 C CA . LEU A 1 145 ? -9.469 -5.025 22.975 1.00 86.69 145 LEU A CA 1
ATOM 1159 C C . LEU A 1 145 ? -8.033 -4.518 22.798 1.00 86.69 145 LEU A C 1
ATOM 1161 O O . LEU A 1 145 ? -7.290 -5.103 22.022 1.00 86.69 145 LEU A O 1
ATOM 1165 N N . PHE A 1 146 ? -7.635 -3.457 23.506 1.00 83.94 146 PHE A N 1
ATOM 1166 C CA . PHE A 1 146 ? -6.272 -2.924 23.446 1.00 83.94 146 PHE A CA 1
ATOM 1167 C C . PHE A 1 146 ? -5.332 -3.530 24.502 1.00 83.94 146 PHE A C 1
ATOM 1169 O O . PHE A 1 146 ? -4.122 -3.325 24.418 1.00 83.94 146 PHE A O 1
ATOM 1176 N N . THR A 1 147 ? -5.857 -4.235 25.514 1.00 77.44 147 THR A N 1
ATOM 1177 C CA . THR A 1 147 ? -5.088 -4.688 26.693 1.00 77.44 147 THR A CA 1
ATOM 1178 C C . THR A 1 147 ? -4.969 -6.207 26.829 1.00 77.44 147 THR A C 1
ATOM 1180 O O . THR A 1 147 ? -4.054 -6.687 27.495 1.00 77.44 147 THR A O 1
ATOM 1183 N N . THR A 1 148 ? -5.850 -6.984 26.200 1.00 61.50 148 THR A N 1
ATOM 1184 C CA . THR A 1 148 ? -5.795 -8.458 26.230 1.00 61.50 148 THR A CA 1
ATOM 1185 C C . THR A 1 148 ? -4.807 -8.972 25.168 1.00 61.50 148 THR A C 1
ATOM 1187 O O . THR A 1 148 ? -4.604 -8.287 24.170 1.00 61.50 148 THR A O 1
ATOM 1190 N N . ARG A 1 149 ? -4.159 -10.144 25.352 1.00 46.09 149 ARG A N 1
ATOM 1191 C CA . ARG A 1 149 ? -3.278 -10.796 24.341 1.00 46.09 149 ARG A CA 1
ATOM 1192 C C . ARG A 1 149 ? -3.892 -10.639 22.938 1.00 46.09 149 ARG A C 1
ATOM 1194 O O . ARG A 1 149 ? -4.974 -11.162 22.699 1.00 46.09 149 ARG A O 1
ATOM 1201 N N . GLY A 1 150 ? -3.218 -9.878 22.071 1.00 49.12 150 GLY A N 1
ATOM 1202 C CA . GLY A 1 150 ? -3.877 -9.150 20.974 1.00 49.12 150 GLY A CA 1
ATOM 1203 C C . GLY A 1 150 ? -3.811 -7.610 21.097 1.00 49.12 150 GLY A C 1
ATOM 1204 O O . GLY A 1 150 ? -4.449 -6.906 20.329 1.00 49.12 150 GLY A O 1
ATOM 1205 N N . GLY A 1 151 ? -3.048 -7.072 22.061 1.00 45.06 151 GLY A N 1
ATOM 1206 C CA . GLY A 1 151 ? -2.812 -5.630 22.242 1.00 45.06 151 GLY A CA 1
ATOM 1207 C C . GLY A 1 151 ? -1.959 -4.994 21.127 1.00 45.06 151 GLY A C 1
ATOM 1208 O O . GLY A 1 151 ? -1.974 -5.488 20.002 1.00 45.06 151 GLY A O 1
ATOM 1209 N N . PRO A 1 152 ? -1.171 -3.926 21.379 1.00 47.50 152 PRO A N 1
ATOM 1210 C CA . PRO A 1 152 ? -0.500 -3.136 20.331 1.00 47.50 152 PRO A CA 1
ATOM 1211 C C . PRO A 1 152 ? 0.377 -3.937 19.345 1.00 47.50 152 PRO A C 1
ATOM 1213 O O . PRO A 1 152 ? 0.710 -3.445 18.274 1.00 47.50 152 PRO A O 1
ATOM 1216 N N . TYR A 1 153 ? 0.673 -5.196 19.676 1.00 46.75 153 TYR A N 1
ATOM 1217 C CA . TYR A 1 153 ? 1.424 -6.154 18.877 1.00 46.75 153 TYR A CA 1
ATOM 1218 C C . TYR A 1 153 ? 0.603 -7.107 17.978 1.00 46.75 153 TYR A C 1
ATOM 1220 O O . TYR A 1 153 ? 1.202 -7.894 17.254 1.00 46.75 153 TYR A O 1
ATOM 1228 N N . GLU A 1 154 ? -0.736 -7.106 18.002 1.00 58.94 154 GLU A N 1
ATOM 1229 C CA . GLU A 1 154 ? -1.551 -7.954 17.095 1.00 58.94 154 GLU A CA 1
ATOM 1230 C C . GLU A 1 154 ? -1.511 -7.442 15.653 1.00 58.94 154 GLU A C 1
ATOM 1232 O O . GLU A 1 154 ? -1.560 -8.209 14.699 1.00 58.94 154 GLU A O 1
ATOM 1237 N N . MET A 1 155 ? -1.366 -6.127 15.509 1.00 61.88 155 MET A N 1
ATOM 1238 C CA . MET A 1 155 ? -1.261 -5.436 14.230 1.00 61.88 155 MET A CA 1
ATOM 1239 C C . MET A 1 155 ? 0.173 -5.311 13.695 1.00 61.88 155 MET A C 1
ATOM 1241 O O . MET A 1 155 ? 0.360 -4.914 12.546 1.00 61.88 155 MET A O 1
ATOM 1245 N N . THR A 1 156 ? 1.182 -5.605 14.522 1.00 52.97 156 THR A N 1
ATOM 1246 C CA . THR A 1 156 ? 2.607 -5.497 14.162 1.00 52.97 156 THR A CA 1
ATOM 1247 C C . THR A 1 156 ? 3.269 -6.854 13.907 1.00 52.97 156 THR A C 1
ATOM 1249 O O . THR A 1 156 ? 4.489 -6.897 13.764 1.00 52.97 156 THR A O 1
ATOM 1252 N N . ARG A 1 157 ? 2.499 -7.949 13.907 1.00 45.53 157 ARG A N 1
ATOM 1253 C CA . ARG A 1 157 ? 2.947 -9.283 13.484 1.00 45.53 157 ARG A CA 1
ATOM 1254 C C . ARG A 1 157 ? 2.633 -9.523 12.014 1.00 45.53 157 ARG A C 1
ATOM 1256 O O . ARG A 1 157 ? 1.565 -9.054 11.556 1.00 45.53 157 ARG A O 1
#

Organism: NCBI:txid2319843

Sequence (157 aa):
MWLQPTSAQAQTQRAMPSDTVTLEEAIGAYNERATRHNSMLAAYNEAQQHTQQAIAQLNAFFDFYNHRFQPRKTDAQLQQMLPPVATNLQRARGILATVAFEDETRQATVRELMAVVQRGEARLRNSQAFLARYLRTTPVQRPVLFTTRGGPYEMTR

Radius of gyration: 31.63 Å; chains: 1; bounding box: 64×48×109 Å

Secondary structure (DSSP, 8-state):
----------------------HHHHHHHHHHHHHHHHHHHHHHHHHHHHHHHHHHHHHHHHHHHHTTTPSP--HHHHHTTSHHHHHHHHHHHHHHTT---SSHHHHHHHHHHHHHHHHHHHHHHHHHHHHHHHHHS-TTTGGGGGTSSSSTTSS--

Foldseek 3Di:
DDDDDDDDDPPPPPPDPPPPCDPVNVVVVVVVVVVLVVVLVVLLVLLVVLLVVLVVLLVVLLVCVVVVNPPPDDLVVLVPSQPSSVVSLVSSLVSLVPRDDPDVVVVVVSVVSNVSSVVSVVLSVLSVVLSVVLSPDDPVCNVVCQPPPNHSCSSVD

pLDDT: mean 84.85, std 18.58, range [38.16, 98.69]